Protein AF-A0A9X3N891-F1 (afdb_monomer)

Secondary structure (DSSP, 8-state):
--B-TTT-SBTTSS--TTT--TTSPP-B-TTT-PBEEEEEETTEEEEEESSS--

Structure (mmCIF, N/CA/C/O backbone):
data_AF-A0A9X3N891-F1
#
_entry.id   AF-A0A9X3N891-F1
#
loop_
_atom_site.group_PDB
_atom_site.id
_atom_site.type_symbol
_atom_site.label_atom_id
_atom_site.label_alt_id
_atom_site.label_comp_id
_atom_site.label_asym_id
_atom_site.label_entity_id
_atom_site.label_seq_id
_atom_site.pdbx_PDB_ins_code
_atom_site.Cartn_x
_atom_site.Cartn_y
_atom_site.Cartn_z
_atom_site.occupancy
_atom_site.B_iso_or_equiv
_atom_site.auth_seq_id
_atom_site.auth_comp_id
_atom_site.auth_asym_id
_atom_site.auth_atom_id
_atom_site.pdbx_PDB_model_num
ATOM 1 N N . MET A 1 1 ? -4.429 4.915 -17.875 1.00 68.69 1 MET A N 1
ATOM 2 C CA . MET A 1 1 ? -3.074 4.462 -17.503 1.00 68.69 1 MET A CA 1
ATOM 3 C C . MET A 1 1 ? -3.138 3.806 -16.143 1.00 68.69 1 MET A C 1
ATOM 5 O O . MET A 1 1 ? -3.763 4.377 -15.257 1.00 68.69 1 MET A O 1
ATOM 9 N N . SER A 1 2 ? -2.507 2.646 -15.991 1.00 89.88 2 SER A N 1
ATOM 10 C CA . SER A 1 2 ? -2.355 1.996 -14.689 1.00 89.88 2 SER A CA 1
ATOM 11 C C . SER A 1 2 ? -0.917 2.154 -14.205 1.00 89.88 2 SER A C 1
ATOM 13 O O . SER A 1 2 ? 0.021 2.090 -15.002 1.00 89.88 2 SER A O 1
ATOM 15 N N . TYR A 1 3 ? -0.740 2.362 -12.906 1.00 93.69 3 TYR A N 1
ATOM 16 C CA . TYR A 1 3 ? 0.566 2.550 -12.276 1.00 93.69 3 TYR A CA 1
ATOM 17 C C . TYR A 1 3 ? 0.865 1.421 -11.291 1.00 93.69 3 TYR A C 1
ATOM 19 O O . TYR A 1 3 ? -0.034 0.902 -10.628 1.00 93.69 3 TYR A O 1
ATOM 27 N N . CYS A 1 4 ? 2.137 1.058 -11.170 1.00 94.06 4 CYS A N 1
ATOM 28 C CA . CYS A 1 4 ? 2.605 0.054 -10.232 1.00 94.06 4 CYS A CA 1
ATOM 29 C C . CYS A 1 4 ? 2.456 0.574 -8.787 1.00 94.06 4 CYS A C 1
ATOM 31 O O . CYS A 1 4 ? 3.069 1.588 -8.435 1.00 94.06 4 CYS A O 1
ATOM 33 N N . PRO A 1 5 ? 1.709 -0.118 -7.905 1.00 93.62 5 PRO A N 1
ATOM 34 C CA . PRO A 1 5 ? 1.488 0.329 -6.528 1.00 93.62 5 PRO A CA 1
ATOM 35 C C . PRO A 1 5 ? 2.741 0.225 -5.642 1.00 93.62 5 PRO A C 1
ATOM 37 O O . PRO A 1 5 ? 2.723 0.713 -4.509 1.00 93.62 5 PRO A O 1
ATOM 40 N N . GLY A 1 6 ? 3.809 -0.397 -6.155 1.00 92.81 6 GLY A N 1
ATOM 41 C CA . GLY A 1 6 ? 5.085 -0.624 -5.477 1.00 92.81 6 GLY A CA 1
ATOM 42 C C . GLY A 1 6 ? 6.256 0.251 -5.936 1.00 92.81 6 GLY A C 1
ATOM 43 O O . GLY A 1 6 ? 7.262 0.300 -5.237 1.00 92.81 6 GLY A O 1
ATOM 44 N N . CYS A 1 7 ? 6.150 0.974 -7.055 1.00 93.00 7 CYS A N 1
ATOM 45 C CA . CYS A 1 7 ? 7.189 1.933 -7.474 1.00 93.00 7 CYS A CA 1
ATOM 46 C C . CYS A 1 7 ? 6.650 3.227 -8.113 1.00 93.00 7 CYS A C 1
ATOM 48 O O . CYS A 1 7 ? 7.407 4.179 -8.292 1.00 93.00 7 CYS A O 1
ATOM 50 N N . GLY A 1 8 ? 5.353 3.293 -8.442 1.00 93.19 8 GLY A N 1
ATOM 51 C CA . GLY A 1 8 ? 4.698 4.473 -9.018 1.00 93.19 8 GLY A CA 1
ATOM 52 C C . GLY A 1 8 ? 4.903 4.670 -10.522 1.00 93.19 8 GLY A C 1
ATOM 53 O O . GLY A 1 8 ? 4.353 5.615 -11.081 1.00 93.19 8 GLY A O 1
ATOM 54 N N . LYS A 1 9 ? 5.665 3.788 -11.176 1.00 93.94 9 LYS A N 1
ATOM 55 C CA . LYS A 1 9 ? 5.874 3.757 -12.632 1.00 93.94 9 LYS A CA 1
ATOM 56 C C . LYS A 1 9 ? 4.658 3.220 -13.382 1.00 93.94 9 LYS A C 1
ATOM 58 O O . LYS A 1 9 ? 3.800 2.584 -12.770 1.00 93.94 9 LYS A O 1
ATOM 63 N N . THR A 1 10 ? 4.565 3.457 -14.689 1.00 93.06 10 THR A N 1
ATOM 64 C CA . THR A 1 10 ? 3.490 2.857 -15.496 1.00 93.06 10 THR A CA 1
ATOM 65 C C . THR A 1 10 ? 3.665 1.340 -15.558 1.00 93.06 10 THR A C 1
ATOM 67 O O . THR A 1 10 ? 4.783 0.823 -15.540 1.00 93.06 10 THR A O 1
ATOM 70 N N . VAL A 1 11 ? 2.553 0.605 -15.616 1.00 88.25 11 VAL A N 1
ATOM 71 C CA . VAL A 1 11 ? 2.590 -0.868 -15.730 1.00 88.25 11 VAL A CA 1
ATOM 72 C C . VAL A 1 11 ? 3.176 -1.358 -17.058 1.00 88.25 11 VAL A C 1
ATOM 74 O O . VAL A 1 11 ? 3.495 -2.531 -17.185 1.00 88.25 11 VAL A O 1
ATOM 77 N N . GLU A 1 12 ? 3.304 -0.465 -18.039 1.00 87.12 12 GLU A N 1
ATOM 78 C CA . GLU A 1 12 ? 3.909 -0.733 -19.346 1.00 87.12 12 GLU A CA 1
ATOM 79 C C . GLU A 1 12 ? 5.440 -0.832 -19.272 1.00 87.12 12 GLU A C 1
ATOM 81 O O . GLU A 1 12 ? 6.055 -1.453 -20.136 1.00 87.12 12 GLU A O 1
ATOM 86 N N . GLU A 1 13 ? 6.068 -0.257 -18.241 1.00 84.12 13 GLU A N 1
ATOM 87 C CA . GLU A 1 13 ? 7.480 -0.520 -17.961 1.00 84.12 13 GLU A CA 1
ATOM 88 C C . GLU A 1 13 ? 7.639 -1.973 -17.473 1.00 84.12 13 GLU A C 1
ATOM 90 O O . GLU A 1 13 ? 6.926 -2.410 -16.575 1.00 84.12 13 GLU A O 1
ATOM 95 N N . ALA A 1 14 ? 8.566 -2.741 -18.049 1.00 76.69 14 ALA A N 1
ATOM 96 C CA . ALA A 1 14 ? 8.842 -4.115 -17.613 1.00 76.69 14 ALA A CA 1
ATOM 97 C C . ALA A 1 14 ? 9.569 -4.166 -16.246 1.00 76.69 14 ALA A C 1
ATOM 99 O O . ALA A 1 14 ? 10.190 -3.186 -15.830 1.00 76.69 14 ALA A O 1
ATOM 100 N N . GLY A 1 15 ? 9.540 -5.326 -15.567 1.00 83.06 15 GLY A N 1
ATOM 101 C CA . GLY A 1 15 ? 10.326 -5.590 -14.344 1.00 83.06 15 GLY A CA 1
ATOM 102 C C . GLY A 1 15 ? 9.612 -5.334 -13.007 1.00 83.06 15 GLY A C 1
ATOM 103 O O . GLY A 1 15 ? 10.255 -5.043 -11.998 1.00 83.06 15 GLY A O 1
ATOM 104 N N . HIS A 1 16 ? 8.275 -5.411 -12.971 1.00 87.88 16 HIS A N 1
ATOM 105 C CA . HIS A 1 16 ? 7.488 -5.181 -11.744 1.00 87.88 16 HIS A CA 1
ATOM 106 C C . HIS A 1 16 ? 7.254 -6.434 -10.891 1.00 87.88 16 HIS A C 1
ATOM 108 O O . HIS A 1 16 ? 6.545 -6.344 -9.887 1.00 87.88 16 HIS A O 1
ATOM 114 N N . GLU A 1 17 ? 7.847 -7.586 -11.229 1.00 84.44 17 GLU A N 1
ATOM 115 C CA . GLU A 1 17 ? 7.579 -8.851 -10.520 1.00 84.44 17 GLU A CA 1
ATOM 116 C C . GLU A 1 17 ? 7.936 -8.811 -9.024 1.00 84.44 17 GLU A C 1
ATOM 118 O O . GLU A 1 17 ? 7.348 -9.533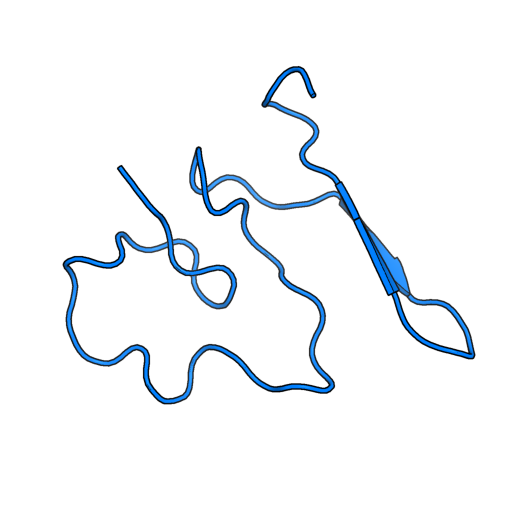 -8.224 1.00 84.44 17 GLU A O 1
ATOM 123 N N . THR A 1 18 ? 8.856 -7.927 -8.628 1.00 87.25 18 THR A N 1
ATOM 124 C CA . THR A 1 18 ? 9.294 -7.761 -7.231 1.00 87.25 18 THR A CA 1
ATOM 125 C C . THR A 1 18 ? 8.723 -6.524 -6.537 1.00 87.25 18 THR A C 1
ATOM 127 O O . THR A 1 18 ? 8.933 -6.347 -5.334 1.00 87.25 18 THR A O 1
ATOM 130 N N . CYS A 1 19 ? 8.010 -5.659 -7.268 1.00 90.62 19 CYS A N 1
ATOM 131 C CA . CYS A 1 19 ? 7.543 -4.373 -6.746 1.00 90.62 19 CYS A CA 1
ATOM 132 C C . CYS A 1 19 ? 6.423 -4.525 -5.712 1.00 90.62 19 CYS A C 1
ATOM 134 O O . CYS A 1 19 ? 6.275 -3.672 -4.838 1.00 90.62 19 CYS A O 1
ATOM 136 N N . VAL A 1 20 ? 5.621 -5.587 -5.808 1.00 85.75 20 VAL A N 1
ATOM 137 C CA . VAL A 1 20 ? 4.477 -5.818 -4.921 1.00 85.75 20 VAL A CA 1
ATOM 138 C C . VAL A 1 20 ? 4.765 -7.015 -4.030 1.00 85.75 20 VAL A C 1
ATOM 140 O O . VAL A 1 20 ? 4.995 -8.121 -4.512 1.00 85.75 20 VAL A O 1
ATOM 143 N N . ARG A 1 21 ? 4.729 -6.797 -2.715 1.00 88.25 21 ARG A N 1
ATOM 144 C CA . ARG A 1 21 ? 4.850 -7.855 -1.708 1.00 88.25 21 ARG A CA 1
ATOM 145 C C . ARG A 1 21 ? 3.593 -7.866 -0.859 1.00 88.25 21 ARG A C 1
ATOM 147 O O . ARG A 1 21 ? 3.109 -6.810 -0.476 1.00 88.25 21 ARG A O 1
ATOM 154 N N . ALA A 1 22 ? 3.086 -9.054 -0.541 1.00 84.12 22 ALA A N 1
ATOM 155 C CA . ALA A 1 22 ? 1.793 -9.209 0.130 1.00 84.12 22 ALA A CA 1
ATOM 156 C C . ALA A 1 22 ? 1.701 -8.482 1.486 1.00 84.12 22 ALA A C 1
ATOM 158 O O . ALA A 1 22 ? 0.632 -8.015 1.862 1.00 84.12 22 ALA A O 1
ATOM 159 N N . LEU A 1 23 ? 2.820 -8.381 2.208 1.00 87.06 23 LEU A N 1
ATOM 160 C CA . LEU A 1 23 ? 2.883 -7.735 3.521 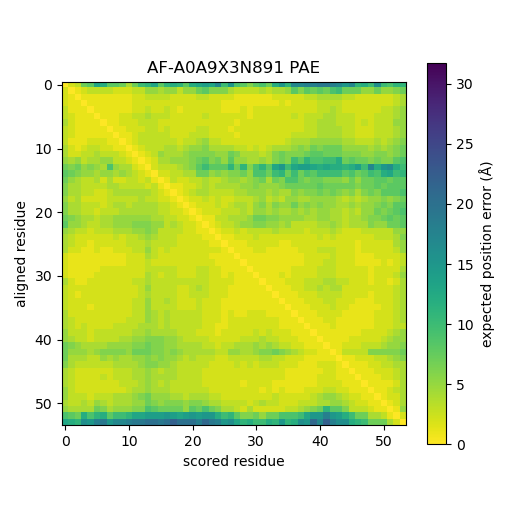1.00 87.06 23 LEU A CA 1
ATOM 161 C C . LEU A 1 23 ? 3.185 -6.232 3.446 1.00 87.06 23 LEU A C 1
ATOM 163 O O . LEU A 1 23 ? 3.009 -5.532 4.441 1.00 87.06 23 LEU A O 1
ATOM 167 N N . ASP A 1 24 ? 3.628 -5.731 2.290 1.00 90.44 24 ASP A N 1
ATOM 168 C CA . ASP A 1 24 ? 3.964 -4.323 2.126 1.00 90.44 24 ASP A CA 1
ATOM 169 C C . ASP A 1 24 ? 2.724 -3.530 1.683 1.00 90.44 24 ASP A C 1
ATOM 171 O O . ASP A 1 24 ? 2.074 -3.887 0.696 1.00 90.44 24 ASP A O 1
ATOM 175 N N . PRO A 1 25 ? 2.389 -2.417 2.361 1.00 93.56 25 PRO A N 1
ATOM 176 C CA . PRO A 1 25 ? 1.296 -1.568 1.924 1.00 93.56 25 PRO A CA 1
ATOM 177 C C . PRO A 1 25 ? 1.589 -0.945 0.552 1.00 93.56 25 PRO A C 1
ATOM 179 O O . PRO A 1 25 ? 2.730 -0.547 0.284 1.00 93.56 25 PRO A O 1
ATOM 182 N N . PRO A 1 26 ? 0.562 -0.754 -0.296 1.00 94.12 26 PRO A N 1
ATOM 183 C CA . PRO A 1 26 ? 0.721 -0.034 -1.548 1.00 94.12 26 PRO A CA 1
ATOM 184 C C . PRO A 1 26 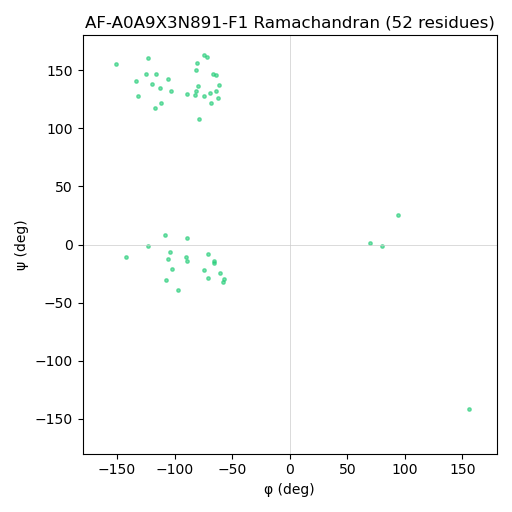? 1.094 1.418 -1.246 1.00 94.12 26 PRO A C 1
ATOM 186 O O . PRO A 1 26 ? 0.470 2.087 -0.419 1.00 94.12 26 PRO A O 1
ATOM 189 N N . ARG A 1 27 ? 2.121 1.922 -1.923 1.00 94.75 27 ARG A N 1
ATOM 190 C CA . ARG A 1 27 ? 2.656 3.271 -1.687 1.00 94.75 27 ARG A CA 1
ATOM 191 C C . ARG A 1 27 ? 2.205 4.267 -2.752 1.00 94.75 27 ARG A C 1
ATOM 193 O O . ARG A 1 27 ? 2.193 5.467 -2.477 1.00 94.75 27 ARG A O 1
ATOM 200 N N . TRP A 1 28 ? 1.800 3.787 -3.929 1.00 95.50 28 TRP A N 1
ATOM 201 C CA . TRP A 1 28 ? 1.350 4.610 -5.055 1.00 95.50 28 TRP A CA 1
ATOM 202 C C . TRP A 1 28 ? -0.044 4.208 -5.544 1.00 95.50 28 TRP A C 1
ATOM 204 O O . TRP A 1 28 ? -0.434 3.044 -5.494 1.00 95.50 28 TRP A O 1
ATOM 214 N N . CYS A 1 29 ? -0.807 5.195 -6.011 1.00 95.56 29 CYS A N 1
ATOM 215 C CA . CYS A 1 29 ? -2.135 5.005 -6.571 1.00 95.56 29 CYS A CA 1
ATOM 216 C C . CYS A 1 29 ? -2.045 4.394 -7.967 1.00 95.56 29 CYS A C 1
ATOM 218 O O . CYS A 1 29 ? -1.408 4.967 -8.850 1.00 95.56 29 CYS A O 1
ATOM 220 N N . VAL A 1 30 ? -2.769 3.299 -8.190 1.00 93.94 30 VAL A N 1
ATOM 221 C CA . VAL A 1 30 ? -2.814 2.616 -9.489 1.00 93.94 30 VAL A CA 1
ATOM 222 C C . VAL A 1 30 ? -3.455 3.452 -10.599 1.00 93.94 30 VAL A C 1
ATOM 224 O O . VAL A 1 30 ? -3.248 3.143 -11.763 1.00 93.94 30 VAL A O 1
ATOM 227 N N . HIS A 1 31 ? -4.188 4.521 -10.270 1.00 93.94 31 HIS A N 1
ATOM 228 C CA . HIS A 1 31 ? -4.892 5.355 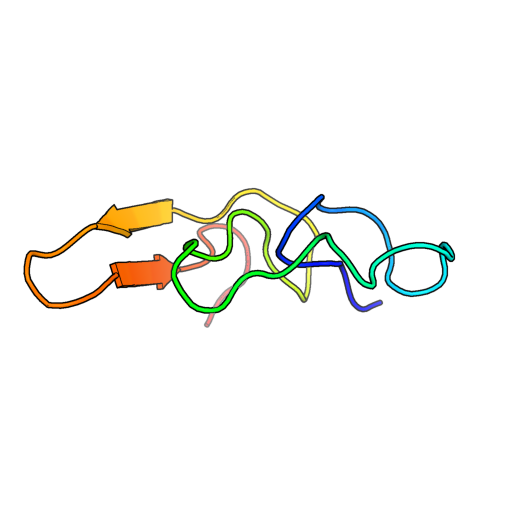-11.252 1.00 93.94 31 HIS A CA 1
ATOM 229 C C . HIS A 1 31 ? -4.123 6.613 -11.664 1.00 93.94 31 HIS A C 1
ATOM 231 O O . HIS A 1 31 ? -4.163 6.996 -12.827 1.00 93.94 31 HIS A O 1
ATOM 237 N N . CYS A 1 32 ? -3.441 7.274 -10.723 1.00 94.88 32 CYS A N 1
ATOM 238 C CA . CYS A 1 32 ? -2.772 8.557 -10.979 1.00 94.88 32 CY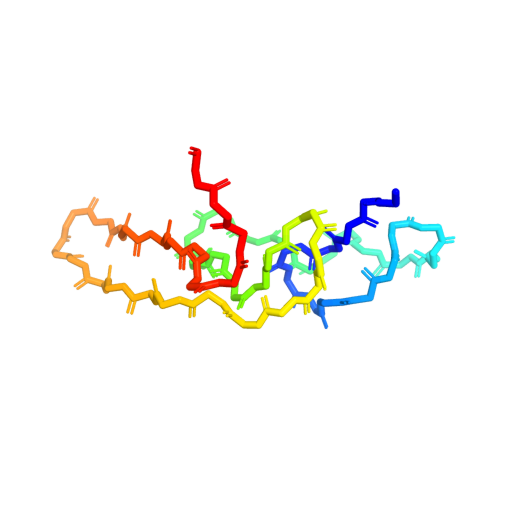S A CA 1
ATOM 239 C C . CYS A 1 32 ? -1.267 8.564 -10.675 1.00 94.88 32 CYS A C 1
ATOM 241 O O . CYS A 1 32 ? -0.631 9.606 -10.814 1.00 94.88 32 CYS A O 1
ATOM 243 N N . GLY A 1 33 ? -0.701 7.455 -10.185 1.00 93.94 33 GLY A N 1
ATOM 244 C CA . GLY A 1 33 ? 0.727 7.336 -9.867 1.00 93.94 33 GLY A CA 1
ATOM 245 C C . GLY A 1 33 ? 1.193 8.162 -8.661 1.00 93.94 33 GLY A C 1
ATOM 246 O O . GLY A 1 33 ? 2.373 8.146 -8.320 1.00 93.94 33 GLY A O 1
ATOM 247 N N . ARG A 1 34 ? 0.298 8.887 -7.975 1.00 95.31 34 ARG A N 1
ATOM 248 C CA . ARG A 1 34 ? 0.639 9.690 -6.786 1.00 95.31 34 ARG A CA 1
ATOM 249 C C . ARG A 1 34 ? 0.729 8.835 -5.525 1.00 95.31 34 AR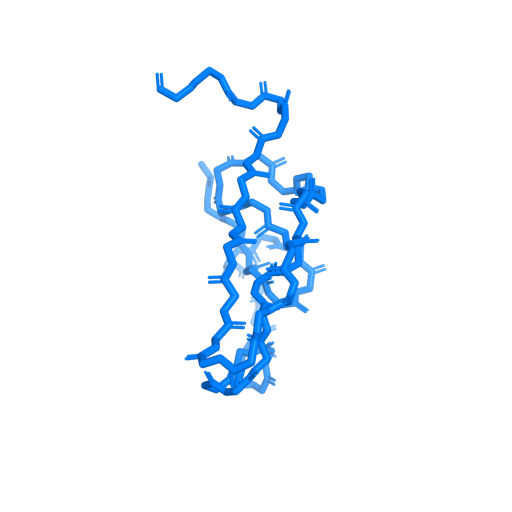G A C 1
ATOM 251 O O . ARG A 1 34 ? 0.103 7.781 -5.432 1.00 95.31 34 ARG A O 1
ATOM 258 N N . LYS A 1 35 ? 1.481 9.316 -4.530 1.00 95.56 35 LYS A N 1
ATOM 259 C CA . LYS A 1 35 ? 1.619 8.638 -3.233 1.00 95.56 35 LYS A CA 1
ATOM 260 C C . LYS A 1 35 ? 0.273 8.518 -2.513 1.00 95.56 35 LYS A C 1
ATOM 262 O O . LYS A 1 35 ? -0.506 9.472 -2.473 1.00 95.56 35 LYS A O 1
ATOM 267 N N . LEU A 1 36 ? 0.026 7.348 -1.931 1.00 96.25 36 LEU A N 1
ATOM 268 C CA . LEU A 1 36 ? -1.139 7.093 -1.086 1.00 96.25 36 LEU A CA 1
ATOM 269 C C . LEU A 1 36 ? -0.893 7.611 0.333 1.00 96.25 36 LEU A C 1
ATOM 271 O O . LEU A 1 36 ? 0.232 7.585 0.838 1.00 96.25 36 LEU A O 1
ATOM 275 N N . LYS A 1 37 ? -1.968 8.023 1.007 1.00 96.56 37 LYS A N 1
ATOM 276 C CA . LYS A 1 37 ? -1.971 8.141 2.463 1.00 96.56 37 LYS A CA 1
ATOM 277 C C . LYS A 1 37 ? -2.156 6.737 3.028 1.00 96.56 37 LYS A C 1
ATOM 279 O O . LYS A 1 37 ? -3.243 6.169 2.925 1.00 96.56 37 LYS A O 1
ATOM 284 N N . VAL A 1 38 ? -1.088 6.186 3.594 1.00 96.06 38 VAL A N 1
ATOM 285 C CA . VAL A 1 38 ? -1.079 4.849 4.192 1.00 96.06 38 VAL A CA 1
ATOM 286 C C . VAL A 1 38 ? -1.131 4.967 5.709 1.00 96.06 38 VAL A C 1
ATOM 288 O O . VAL A 1 38 ? -0.360 5.715 6.307 1.00 96.06 38 VAL A O 1
ATOM 291 N N . GLN A 1 39 ? -2.021 4.198 6.325 1.00 96.50 39 GLN A N 1
ATOM 292 C CA . GLN A 1 39 ? -2.061 3.968 7.760 1.00 96.50 39 GLN A CA 1
ATOM 293 C C . GLN A 1 39 ? -1.812 2.486 8.021 1.00 96.50 39 GLN A C 1
ATOM 295 O O . GLN A 1 39 ? -2.606 1.639 7.611 1.00 96.50 39 GLN A O 1
ATOM 300 N N . VAL A 1 40 ? -0.722 2.182 8.719 1.00 94.94 40 VAL A N 1
ATOM 301 C CA . VAL A 1 40 ? -0.440 0.831 9.212 1.00 94.94 40 VAL A CA 1
ATOM 302 C C . VAL A 1 40 ? -1.251 0.595 10.488 1.00 94.94 40 VAL A C 1
ATOM 304 O O . VAL A 1 40 ? -1.359 1.479 11.338 1.00 94.94 40 VAL A O 1
ATOM 307 N N . LEU A 1 41 ? -1.854 -0.584 10.592 1.00 94.06 41 LEU A N 1
ATOM 308 C CA . LEU A 1 41 ? -2.668 -1.055 11.709 1.00 94.06 41 LEU A CA 1
ATOM 309 C C . LEU A 1 41 ? -2.068 -2.367 12.244 1.00 94.06 41 LEU A C 1
ATOM 311 O O . LEU A 1 41 ? -1.365 -3.055 11.506 1.00 94.06 41 LEU A O 1
ATOM 315 N N . PRO A 1 42 ? -2.381 -2.779 13.485 1.00 94.62 42 PRO A N 1
ATOM 316 C CA . PRO A 1 42 ? -1.868 -4.039 14.030 1.00 94.62 42 PRO A CA 1
ATOM 317 C C . PRO A 1 42 ? -2.209 -5.279 13.186 1.00 94.62 42 PRO A C 1
ATOM 319 O O . PRO A 1 42 ? -1.448 -6.238 13.172 1.00 94.62 42 PRO A O 1
ATOM 322 N N . THR A 1 43 ? -3.340 -5.261 12.474 1.00 93.81 43 THR A N 1
ATOM 323 C CA . THR A 1 43 ? -3.835 -6.385 11.661 1.00 93.81 43 THR A CA 1
ATOM 324 C C . THR A 1 43 ? -3.721 -6.156 10.150 1.00 93.81 43 THR A C 1
ATOM 326 O O . THR A 1 43 ? -4.260 -6.944 9.376 1.00 93.81 43 THR A O 1
ATOM 329 N N . GLY A 1 44 ? -3.056 -5.085 9.700 1.00 92.88 44 GLY A N 1
ATOM 330 C CA . GLY A 1 44 ? -2.916 -4.786 8.273 1.00 92.88 44 GLY A CA 1
ATOM 331 C C . GLY A 1 44 ? -2.663 -3.310 7.990 1.00 92.88 44 GLY A C 1
ATOM 332 O O . GLY A 1 44 ? -1.946 -2.632 8.718 1.00 92.88 44 GLY A O 1
ATOM 333 N N . PHE A 1 45 ? -3.256 -2.780 6.924 1.00 94.38 45 PHE A N 1
ATOM 334 C CA . PHE A 1 45 ? -3.116 -1.371 6.561 1.00 94.38 45 PHE A CA 1
ATOM 335 C C . PHE A 1 45 ? -4.344 -0.853 5.815 1.00 94.38 45 PHE A C 1
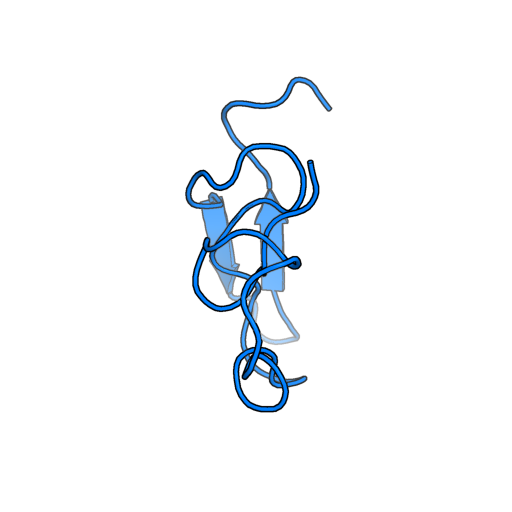ATOM 337 O O . PHE A 1 45 ? -5.070 -1.600 5.162 1.00 94.38 45 PHE A O 1
ATOM 344 N N . LYS A 1 46 ? -4.553 0.460 5.890 1.00 95.00 46 LYS A N 1
ATOM 345 C CA . LYS A 1 46 ? -5.481 1.203 5.034 1.00 95.00 46 LYS A CA 1
ATOM 346 C C . LYS A 1 46 ? -4.674 2.122 4.131 1.00 95.00 46 LYS A C 1
ATOM 348 O O . LYS A 1 46 ? -3.769 2.804 4.606 1.00 95.00 46 LYS A O 1
ATOM 353 N N . ALA A 1 47 ? -5.010 2.167 2.848 1.00 95.25 47 ALA A N 1
ATOM 354 C CA . ALA A 1 47 ? -4.364 3.045 1.884 1.00 95.25 47 ALA A CA 1
ATOM 355 C C . ALA A 1 47 ? -5.427 3.775 1.062 1.00 95.25 47 ALA A C 1
ATOM 357 O O . ALA A 1 47 ? -6.322 3.141 0.508 1.00 95.25 47 ALA A O 1
ATOM 358 N N . ALA A 1 48 ? -5.335 5.102 1.000 1.00 95.44 48 ALA A N 1
ATOM 359 C CA . ALA A 1 48 ? -6.280 5.937 0.265 1.00 95.44 4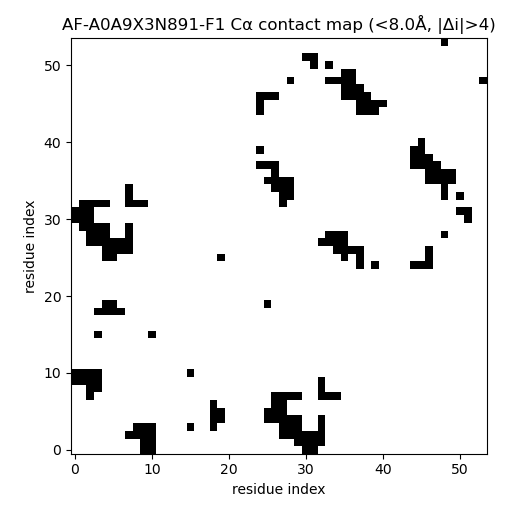8 ALA A CA 1
ATOM 360 C C . ALA A 1 48 ? -5.546 6.974 -0.589 1.00 95.44 48 ALA A C 1
ATOM 362 O O . ALA A 1 48 ? -4.533 7.545 -0.170 1.00 95.44 48 ALA A O 1
ATOM 363 N N . CYS A 1 49 ? -6.053 7.220 -1.799 1.00 95.88 49 CYS A N 1
ATOM 364 C CA . CYS A 1 49 ? -5.537 8.286 -2.646 1.00 95.88 49 CYS A CA 1
ATOM 365 C C . CYS A 1 49 ? -6.142 9.618 -2.205 1.00 95.88 49 CYS A C 1
ATOM 367 O O . CYS A 1 49 ? -7.347 9.724 -2.030 1.00 95.88 49 CYS A O 1
ATOM 369 N N . VAL A 1 50 ? -5.303 10.641 -2.048 1.00 93.44 50 VAL A N 1
ATOM 370 C CA . VAL A 1 50 ? -5.752 11.998 -1.688 1.00 93.44 50 VAL A CA 1
ATOM 371 C C . VAL A 1 50 ? -6.065 12.867 -2.907 1.00 93.44 50 VAL A C 1
ATOM 373 O O . VAL A 1 50 ? -6.555 13.977 -2.759 1.00 93.44 50 VAL A O 1
ATOM 376 N N . SER A 1 51 ? -5.703 12.407 -4.108 1.00 92.44 51 SER A N 1
ATOM 377 C CA . SER A 1 51 ? -5.831 13.177 -5.354 1.00 92.44 51 SER A CA 1
ATOM 378 C C . SER A 1 51 ? -6.951 12.691 -6.265 1.00 92.44 51 SER A C 1
ATOM 380 O O . SER A 1 51 ? -7.504 13.496 -7.003 1.00 92.44 51 SER A O 1
ATOM 382 N N . CYS A 1 52 ? -7.263 11.395 -6.250 1.00 92.31 52 CYS A N 1
ATOM 383 C CA . CYS A 1 52 ? -8.416 10.871 -6.968 1.00 92.31 52 CYS A CA 1
ATOM 384 C C . CYS A 1 52 ? -9.663 11.083 -6.099 1.00 92.31 52 CYS A C 1
ATOM 386 O O . CYS A 1 52 ? -9.623 10.690 -4.932 1.00 92.31 52 CYS A O 1
ATOM 388 N N . PRO A 1 53 ? -10.747 11.678 -6.623 1.00 78.00 53 PRO A N 1
ATOM 389 C CA . PRO A 1 53 ? -12.048 11.531 -5.989 1.00 78.00 53 PRO A CA 1
ATOM 390 C C . PRO A 1 53 ? -12.413 10.041 -6.030 1.00 78.00 53 PRO A C 1
ATOM 392 O O . PRO A 1 53 ? -12.294 9.414 -7.084 1.00 78.00 53 PRO A O 1
ATOM 395 N N . THR A 1 54 ? -12.726 9.475 -4.865 1.00 62.53 54 THR A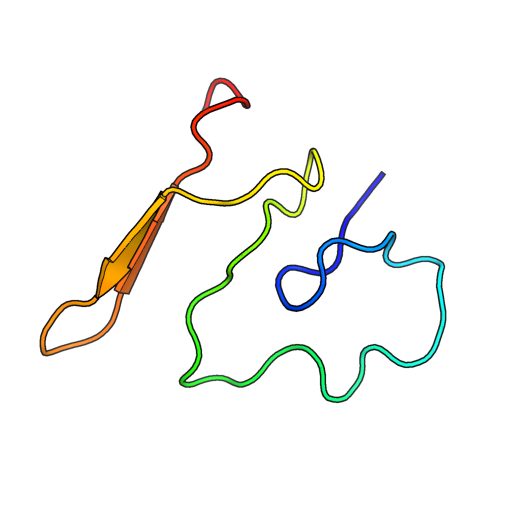 N 1
ATOM 396 C CA . THR A 1 54 ? -13.180 8.084 -4.725 1.00 62.53 54 THR A CA 1
ATOM 397 C C . THR A 1 54 ? -14.526 7.891 -5.404 1.00 62.53 54 THR A C 1
ATOM 399 O O . THR A 1 54 ? -15.373 8.802 -5.261 1.00 62.53 54 THR A O 1
#

Solvent-accessible surface area (backbone atoms only — not comparable to full-atom values): 3384 Å² total; per-residue (Å²): 117,53,21,34,31,52,79,33,46,55,62,85,56,83,84,60,85,76,44,66,50,96,88,56,76,57,48,19,28,42,73,78,35,44,68,33,56,66,45,82,49,100,91,51,70,50,68,43,58,84,82,59,87,129

Sequence (54 aa):
MSYCPGCGKTVEEAGHETCVRALDPPRWCVHCGRKLKVQVLPTGFKAACVSCPT

Organism: NCBI:txid1404360

Mean predicted aligned error: 3.64 Å

Nearest PDB structures (foldseek):
  7aea-assembly1_I  TM=6.139E-01  e=1.664E+00  Homo sapiens
  7d59-assembly1_I  TM=5.537E-01  e=2.232E+00  Homo sapiens
  6tc9-assembly2_C  TM=6.039E-01  e=5.796E+00  Neisseria meningitidis alpha522
  1ee8-assembly1_B  TM=5.294E-01  e=2.994E+00  Thermus thermophilus HB8

Radius of gyration: 11.3 Å; Cα contacts (8 Å, |Δi|>4): 102; chains: 1; bounding box: 24×22×33 Å

Foldseek 3Di:
DFAQLQQLHQPVDPDCPPSDDPQDDRQAHRPRSDGWDWDADPVHIDTHDPPDDD

pLDDT: mean 90.79, std 6.72, range [62.53, 96.56]